Protein AF-A0A3D5TN81-F1 (afdb_monomer_lite)

Sequence (77 aa):
ADGDVFTNDPDLLLQYGYKPIILTDCPSDGKSYVGSWTETETEITQVWTEQPQTGEATPEQLETALHQIGGAVDENQ

Foldseek 3Di:
DPDDDDDPDVVVCVVVPHAAEAEDDDDPPVFDWDWDWDDDPHHIYIDTDTDPPPDDQPPVNVVVVVDVVVDDPPPPD

pLDDT: mean 82.52, std 14.37, range [42.53, 97.56]

Secondary structure (DSSP, 8-state):
---------HHHHHHTTPPPEE--PPP-SSS-EEEEEEE-SS-EEEEEEEPP------HHHHHHHHHHHT-------

Radius of gyration: 23.37 Å; chains: 1; bounding box: 66×40×38 Å

Structure (mmCIF, N/CA/C/O backbone):
data_AF-A0A3D5TN81-F1
#
_entry.id   AF-A0A3D5TN81-F1
#
loop_
_atom_site.group_PDB
_atom_site.id
_atom_site.type_symbol
_atom_site.label_atom_id
_atom_site.label_alt_id
_atom_site.label_comp_id
_atom_site.label_asym_id
_atom_site.label_entity_id
_atom_site.label_seq_id
_atom_site.pdbx_PDB_ins_code
_atom_site.Cartn_x
_atom_site.Cartn_y
_atom_site.Cartn_z
_atom_site.occupancy
_atom_site.B_iso_or_equiv
_atom_site.auth_seq_id
_atom_site.auth_comp_id
_atom_site.auth_asym_id
_atom_site.auth_atom_id
_atom_site.pdbx_PDB_model_num
ATOM 1 N N . ALA A 1 1 ? -21.524 -20.159 22.873 1.00 52.69 1 ALA A N 1
ATOM 2 C CA . ALA A 1 1 ? -20.090 -20.269 22.573 1.00 52.69 1 ALA A CA 1
ATOM 3 C C . ALA A 1 1 ? -19.763 -19.045 21.753 1.00 52.69 1 ALA A C 1
ATOM 5 O O . ALA A 1 1 ? -20.280 -18.944 20.649 1.00 52.69 1 ALA A O 1
ATOM 6 N N . ASP A 1 2 ? -19.050 -18.086 22.333 1.00 68.94 2 ASP A N 1
ATOM 7 C CA . ASP A 1 2 ? -18.475 -16.993 21.551 1.00 68.94 2 ASP A CA 1
ATOM 8 C C . ASP A 1 2 ? -17.241 -17.606 20.885 1.00 68.94 2 ASP A C 1
ATOM 10 O O . ASP A 1 2 ? -16.194 -17.758 21.508 1.00 68.94 2 ASP A O 1
ATOM 14 N N . GLY A 1 3 ? -17.467 -18.239 19.733 1.00 77.56 3 GLY A N 1
ATOM 15 C CA . GLY A 1 3 ? -16.409 -18.880 18.961 1.00 77.56 3 GLY A CA 1
ATOM 16 C C . GLY A 1 3 ? -15.670 -17.819 18.164 1.00 77.56 3 GLY A C 1
ATOM 17 O O . GLY A 1 3 ? -16.312 -16.897 17.665 1.00 77.56 3 GLY A O 1
ATOM 18 N N . ASP A 1 4 ? -14.351 -17.957 18.040 1.00 83.75 4 ASP A N 1
ATOM 19 C CA . ASP A 1 4 ? -13.528 -17.061 17.229 1.00 83.75 4 ASP A CA 1
ATOM 20 C C . ASP A 1 4 ? -14.142 -16.851 15.836 1.00 83.75 4 ASP A C 1
ATOM 22 O O . ASP A 1 4 ? -14.434 -17.805 15.105 1.00 83.75 4 ASP A O 1
ATOM 26 N N . VAL A 1 5 ? -14.352 -15.584 15.478 1.00 80.81 5 VAL A N 1
ATOM 27 C CA . VAL A 1 5 ? -14.897 -15.183 14.180 1.00 80.81 5 VAL A CA 1
ATOM 28 C C . VAL A 1 5 ? -13.734 -14.862 13.250 1.00 80.81 5 VAL A C 1
ATOM 30 O O . VAL A 1 5 ? -13.057 -13.850 13.407 1.00 80.81 5 VAL A O 1
ATOM 33 N N . PHE A 1 6 ? -13.522 -15.715 12.249 1.00 87.56 6 PHE A N 1
ATOM 34 C CA . PHE A 1 6 ? -12.575 -15.470 11.162 1.00 87.56 6 PHE A CA 1
ATOM 35 C C . PHE A 1 6 ? -13.344 -14.967 9.942 1.00 87.56 6 PHE A C 1
ATOM 37 O O . PHE A 1 6 ? -14.164 -15.693 9.380 1.00 87.56 6 PHE A O 1
ATOM 44 N N . THR A 1 7 ? -13.100 -13.722 9.535 1.00 87.75 7 THR A N 1
ATOM 45 C CA . THR A 1 7 ? -13.825 -13.083 8.432 1.00 87.75 7 THR A CA 1
ATOM 46 C C . THR A 1 7 ? -12.915 -12.179 7.603 1.00 87.75 7 THR A C 1
ATOM 48 O O . THR A 1 7 ? -11.934 -11.643 8.110 1.00 87.75 7 THR A O 1
ATOM 51 N N . ASN A 1 8 ? -13.259 -12.019 6.325 1.00 88.62 8 ASN A N 1
ATOM 52 C CA . ASN A 1 8 ? -12.699 -11.007 5.421 1.00 88.62 8 ASN A CA 1
ATOM 53 C C . ASN A 1 8 ? -13.790 -10.035 4.932 1.00 88.62 8 ASN A C 1
ATOM 55 O O . ASN A 1 8 ? -13.578 -9.289 3.979 1.00 88.62 8 ASN A O 1
ATOM 59 N N . ASP A 1 9 ? -14.977 -10.087 5.539 1.00 91.31 9 ASP A N 1
ATOM 60 C CA . ASP A 1 9 ? -16.088 -9.206 5.202 1.00 91.31 9 ASP A CA 1
ATOM 61 C C . ASP A 1 9 ? -15.804 -7.781 5.719 1.00 91.31 9 ASP A C 1
ATOM 63 O O . ASP A 1 9 ? -15.554 -7.614 6.918 1.00 91.31 9 ASP A O 1
ATOM 67 N N . PRO A 1 10 ? -15.800 -6.758 4.847 1.00 89.06 10 PRO A N 1
ATOM 68 C CA . PRO A 1 10 ? -15.377 -5.412 5.219 1.00 89.06 10 PRO A CA 1
ATOM 69 C C . PRO A 1 10 ? -16.324 -4.746 6.224 1.00 89.06 10 PRO A C 1
ATOM 71 O O . PRO A 1 10 ? -15.852 -4.004 7.085 1.00 89.06 10 PRO A O 1
ATOM 74 N N . ASP A 1 11 ? -17.628 -5.026 6.162 1.00 91.75 11 ASP A N 1
ATOM 75 C CA . ASP A 1 11 ? -18.613 -4.475 7.094 1.00 91.75 11 ASP A CA 1
ATOM 76 C C . ASP A 1 11 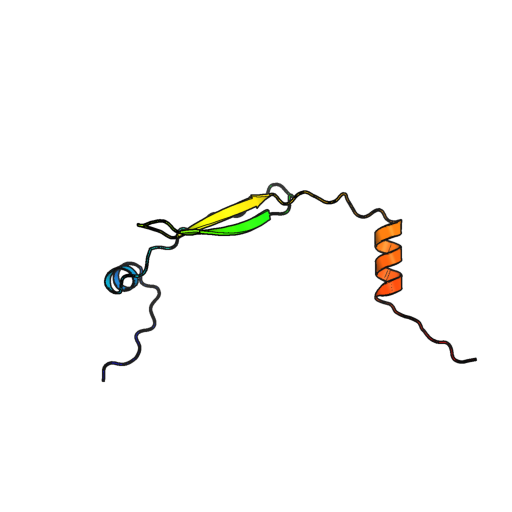? -18.432 -5.063 8.499 1.00 91.75 11 ASP A C 1
ATOM 78 O O . ASP A 1 11 ? -18.469 -4.332 9.493 1.00 91.75 11 ASP A O 1
ATOM 82 N N . LEU A 1 12 ? -18.161 -6.370 8.597 1.00 92.38 12 LEU A N 1
ATOM 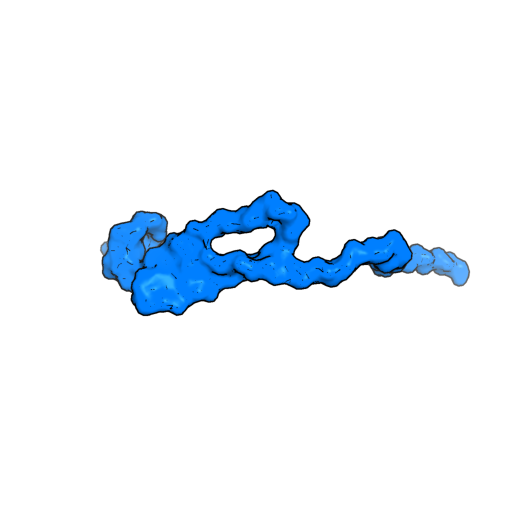83 C CA . LEU A 1 12 ? -17.821 -7.008 9.872 1.00 92.38 12 LEU A CA 1
ATOM 84 C C . LEU A 1 12 ? -16.489 -6.496 10.426 1.00 92.38 12 LEU A C 1
ATOM 86 O O . LEU A 1 12 ? -16.410 -6.156 11.605 1.00 92.38 12 LEU A O 1
ATOM 90 N N . LEU A 1 13 ? -15.449 -6.401 9.594 1.00 91.75 13 LEU A N 1
ATOM 91 C CA . LEU A 1 13 ? -14.147 -5.874 10.012 1.00 91.75 13 LEU A CA 1
ATOM 92 C C . LEU A 1 13 ? -14.274 -4.443 10.555 1.00 91.75 13 LEU A C 1
ATOM 94 O O . LEU A 1 13 ? -13.742 -4.149 11.628 1.00 91.75 13 LEU A O 1
ATOM 98 N N . LEU A 1 14 ? -15.047 -3.587 9.883 1.00 91.31 14 LEU A N 1
ATOM 99 C CA . LEU A 1 14 ? -15.318 -2.227 10.343 1.00 91.31 14 LEU A CA 1
ATOM 100 C C . LEU A 1 14 ? -16.113 -2.207 11.656 1.00 91.31 14 LEU A C 1
ATOM 102 O O . LEU A 1 14 ? -15.792 -1.428 12.553 1.00 91.31 14 LEU A O 1
ATOM 106 N N . GLN A 1 15 ? -17.110 -3.085 11.809 1.00 92.00 15 GLN A N 1
ATOM 107 C CA . GLN A 1 15 ? -17.873 -3.228 13.054 1.00 92.00 15 GLN A CA 1
ATOM 108 C C . GLN A 1 15 ? -16.985 -3.633 14.241 1.00 92.00 15 GLN A C 1
ATOM 110 O O . GLN A 1 15 ? -17.209 -3.166 15.358 1.00 92.00 15 GLN A O 1
ATOM 115 N N . TYR A 1 16 ? -15.962 -4.456 14.005 1.00 91.31 16 TYR A N 1
ATOM 116 C CA . TYR A 1 16 ? -14.968 -4.831 15.014 1.00 91.31 16 TYR A CA 1
ATOM 117 C C . TYR A 1 16 ? -13.868 -3.775 15.224 1.00 91.31 16 TYR A C 1
ATOM 119 O O . TYR A 1 16 ? -12.993 -3.965 16.067 1.00 91.31 16 TYR A O 1
ATOM 127 N N . GLY A 1 17 ? -13.919 -2.648 14.507 1.00 91.25 17 GLY A N 1
ATOM 128 C CA . GLY A 1 17 ? -12.988 -1.530 14.657 1.00 91.25 17 GLY A CA 1
ATOM 129 C C . GLY A 1 17 ? -11.705 -1.646 13.831 1.00 91.25 17 GLY A C 1
ATOM 130 O O . GLY A 1 17 ? -10.787 -0.850 14.033 1.00 91.25 17 GLY A O 1
ATOM 131 N N . TYR A 1 18 ? -11.619 -2.600 12.900 1.00 92.81 18 TYR A N 1
ATOM 132 C CA . TYR A 1 18 ? -10.511 -2.656 11.950 1.00 92.81 18 TYR A CA 1
ATOM 133 C C . TYR A 1 18 ? -10.658 -1.563 10.893 1.00 92.81 18 TYR A C 1
ATOM 135 O O . TYR A 1 18 ? -11.743 -1.318 10.361 1.00 92.81 18 TYR A O 1
ATOM 143 N N . LYS A 1 19 ? -9.537 -0.921 10.558 1.00 94.62 19 LYS A N 1
ATOM 144 C CA . LYS A 1 19 ? -9.480 0.036 9.453 1.00 94.62 19 LYS A CA 1
ATOM 145 C C . LYS A 1 19 ? -9.518 -0.716 8.115 1.00 94.62 19 LYS A C 1
ATOM 147 O O . LYS A 1 19 ? 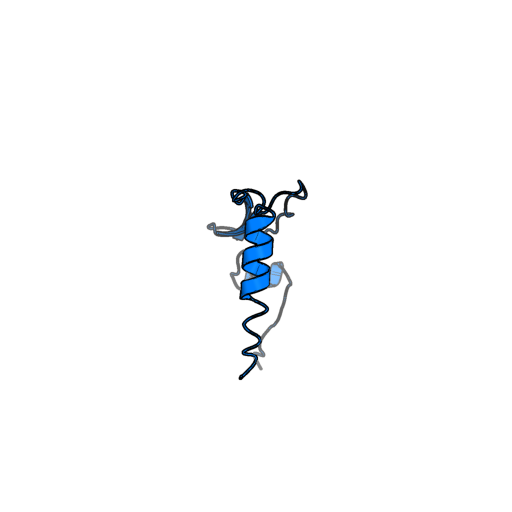-8.851 -1.748 7.995 1.00 94.62 19 LYS A O 1
ATOM 152 N N . PRO A 1 20 ? -10.238 -0.207 7.102 1.00 94.25 20 PRO A N 1
ATOM 153 C CA . PRO A 1 20 ? -10.172 -0.743 5.750 1.00 94.25 20 PRO A CA 1
ATOM 154 C C . PRO A 1 20 ? -8.738 -0.694 5.207 1.00 94.25 20 PRO A C 1
ATOM 156 O O . PRO A 1 20 ? -8.004 0.268 5.445 1.00 94.25 20 PRO A O 1
ATOM 159 N N . ILE A 1 21 ? -8.364 -1.732 4.455 1.00 94.19 21 ILE A N 1
ATOM 160 C CA . ILE A 1 21 ? -7.077 -1.826 3.763 1.00 94.19 21 ILE A CA 1
ATOM 161 C C . ILE A 1 21 ? -7.295 -1.509 2.284 1.00 94.19 21 ILE A C 1
ATOM 163 O O . ILE A 1 21 ? -8.036 -2.212 1.596 1.00 94.19 21 ILE A O 1
ATOM 167 N N . ILE A 1 22 ? -6.624 -0.475 1.788 1.00 94.56 22 ILE A N 1
ATOM 168 C CA . ILE A 1 22 ? -6.643 -0.073 0.384 1.00 94.56 22 ILE A CA 1
ATOM 169 C C . ILE A 1 22 ? -5.380 -0.601 -0.296 1.00 94.56 22 ILE A C 1
ATOM 171 O O . ILE A 1 22 ? -4.267 -0.139 -0.034 1.00 94.56 22 ILE A O 1
ATOM 175 N N . LEU A 1 23 ? -5.561 -1.589 -1.171 1.00 94.44 23 LEU A N 1
ATOM 176 C CA . LEU A 1 23 ? -4.491 -2.157 -1.990 1.00 94.44 23 LEU A CA 1
ATOM 177 C C . LEU A 1 23 ? -4.269 -1.301 -3.238 1.00 94.44 23 LEU A C 1
ATOM 179 O O . LEU A 1 23 ? -5.228 -0.860 -3.872 1.00 94.44 23 LEU A O 1
ATOM 183 N N . THR A 1 24 ? -3.008 -1.097 -3.607 1.00 94.31 24 THR A N 1
ATOM 184 C CA . THR A 1 24 ? -2.621 -0.373 -4.822 1.00 94.31 24 THR A CA 1
ATOM 185 C C . THR A 1 24 ? -1.814 -1.291 -5.726 1.00 94.31 24 THR A C 1
ATOM 187 O O . THR A 1 24 ? -1.015 -2.099 -5.254 1.00 94.31 24 THR A O 1
ATOM 190 N N . ASP A 1 25 ? -2.029 -1.192 -7.037 1.00 95.06 25 ASP A N 1
ATOM 191 C CA . ASP A 1 25 ? -1.303 -2.022 -7.998 1.00 95.06 25 ASP A CA 1
ATOM 192 C C . ASP A 1 25 ? 0.175 -1.611 -8.069 1.00 95.06 25 ASP A C 1
ATOM 194 O O . ASP A 1 25 ? 0.505 -0.420 -8.050 1.00 95.06 25 ASP A O 1
ATOM 198 N N . CYS A 1 26 ? 1.067 -2.602 -8.118 1.00 91.69 26 CYS A N 1
ATOM 199 C CA . CYS A 1 26 ? 2.499 -2.353 -8.233 1.00 91.69 26 CYS A CA 1
ATOM 200 C C . CYS A 1 26 ? 2.824 -1.869 -9.655 1.00 91.69 26 CYS A C 1
ATOM 202 O O . CYS A 1 26 ? 2.465 -2.550 -10.620 1.00 91.69 26 CYS A O 1
ATOM 204 N N . PRO A 1 27 ? 3.541 -0.744 -9.830 1.00 92.56 27 PRO A N 1
ATOM 205 C CA . PRO A 1 27 ? 3.858 -0.251 -11.162 1.00 92.56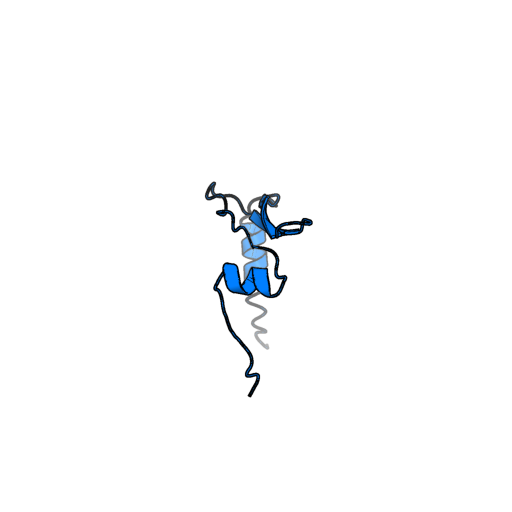 27 PRO A CA 1
ATOM 206 C C . PRO A 1 27 ? 4.664 -1.274 -11.976 1.00 92.56 27 PRO A C 1
ATOM 208 O O . PRO A 1 27 ? 5.738 -1.714 -11.575 1.00 92.56 27 PRO A O 1
ATOM 211 N N . SER A 1 28 ? 4.167 -1.614 -13.166 1.00 90.06 28 SER A N 1
ATOM 212 C CA . SER A 1 28 ? 4.798 -2.577 -14.083 1.00 90.06 28 SER A CA 1
ATOM 213 C C . SER A 1 28 ? 5.710 -1.900 -15.124 1.00 90.06 28 SER A C 1
ATOM 215 O O . SER A 1 28 ? 5.698 -2.257 -16.297 1.00 90.06 28 SER A O 1
ATOM 217 N N . ASP A 1 29 ? 6.496 -0.903 -14.705 1.00 90.94 29 ASP A N 1
ATOM 218 C CA . ASP A 1 29 ? 7.372 -0.085 -15.573 1.00 90.94 29 ASP A CA 1
ATOM 219 C C . ASP A 1 29 ? 8.780 -0.697 -15.773 1.00 90.94 29 ASP A C 1
ATOM 221 O O . ASP A 1 29 ? 9.695 -0.050 -16.270 1.00 90.94 29 ASP A O 1
ATOM 225 N N . GLY A 1 30 ? 8.991 -1.949 -15.350 1.00 85.19 30 GLY A N 1
ATOM 226 C CA . GLY A 1 30 ? 10.296 -2.625 -15.430 1.00 85.19 30 GLY A CA 1
ATOM 227 C C . GLY A 1 30 ? 11.309 -2.195 -14.362 1.00 85.19 30 GLY A C 1
ATOM 228 O O . GLY A 1 30 ? 12.475 -2.576 -14.434 1.00 85.19 30 GLY A O 1
ATOM 229 N N . LYS A 1 31 ? 10.872 -1.425 -13.363 1.00 87.75 31 LYS A N 1
ATOM 230 C CA . LYS A 1 31 ? 11.683 -0.994 -12.220 1.00 87.75 31 LYS A CA 1
ATOM 231 C C . LYS A 1 31 ? 11.330 -1.781 -10.965 1.00 87.75 31 LYS A C 1
ATOM 233 O O . LYS A 1 31 ? 10.247 -2.355 -10.860 1.00 87.75 31 LYS A O 1
ATOM 238 N N . SER A 1 32 ? 12.234 -1.769 -9.993 1.00 87.75 32 SER A N 1
ATOM 239 C CA . SER A 1 32 ? 12.003 -2.405 -8.693 1.00 87.75 32 SER A CA 1
ATOM 240 C C . SER A 1 32 ? 11.280 -1.454 -7.746 1.00 87.75 32 SER A C 1
ATOM 242 O O . SER A 1 32 ? 11.678 -0.298 -7.602 1.00 87.75 32 SER A O 1
ATOM 244 N N . TYR A 1 33 ? 10.263 -1.960 -7.051 1.00 93.06 33 TYR A N 1
ATOM 245 C CA . TYR A 1 33 ? 9.502 -1.217 -6.049 1.00 93.06 33 TYR A CA 1
ATOM 246 C C . TYR A 1 33 ? 9.466 -1.984 -4.726 1.00 93.06 33 TYR A C 1
ATOM 248 O O . TYR A 1 33 ? 9.364 -3.209 -4.708 1.00 93.06 33 TYR A O 1
ATOM 256 N N . VAL A 1 34 ? 9.499 -1.252 -3.613 1.00 94.00 34 VAL A N 1
ATOM 257 C CA . VAL A 1 34 ? 9.235 -1.778 -2.269 1.00 94.00 34 VAL A CA 1
ATOM 258 C C . VAL A 1 34 ? 7.854 -1.327 -1.825 1.00 94.00 34 VAL A C 1
ATOM 260 O O . VAL A 1 34 ? 7.540 -0.135 -1.849 1.00 94.00 34 VAL A O 1
ATOM 263 N N . GLY A 1 35 ? 7.037 -2.297 -1.416 1.00 94.69 35 GLY A N 1
ATOM 264 C CA . GLY A 1 35 ? 5.739 -2.047 -0.806 1.00 94.69 35 GLY A CA 1
ATOM 265 C C . GLY A 1 35 ? 5.901 -1.604 0.646 1.00 94.69 35 GLY A C 1
ATOM 266 O O . GLY A 1 35 ? 6.666 -2.191 1.408 1.00 94.69 35 GLY A O 1
ATOM 267 N N . SER A 1 36 ? 5.183 -0.561 1.035 1.00 95.50 36 SER A N 1
ATOM 268 C CA . SER A 1 36 ? 5.075 -0.061 2.406 1.00 95.50 36 SER A CA 1
ATOM 269 C C . SER A 1 36 ? 3.613 0.233 2.732 1.00 95.50 36 SER A C 1
ATOM 271 O O . SER A 1 36 ? 2.793 0.401 1.832 1.00 95.50 36 SER A O 1
ATOM 273 N N . TRP A 1 37 ? 3.279 0.288 4.018 1.00 96.75 37 TRP A N 1
ATOM 274 C CA . TRP A 1 37 ? 1.929 0.603 4.483 1.00 96.75 37 TRP A CA 1
ATOM 275 C C . TRP A 1 37 ? 1.915 1.976 5.135 1.00 9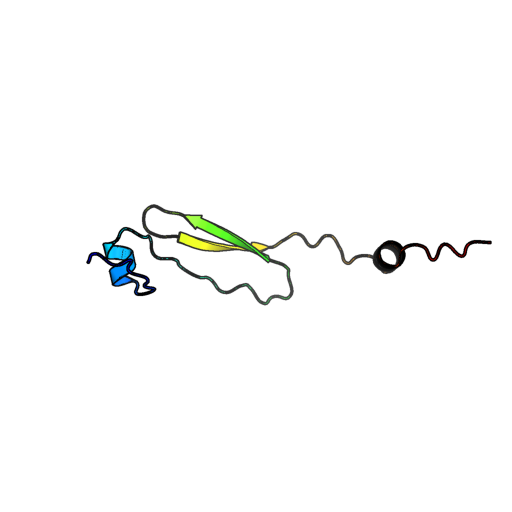6.75 37 TRP A C 1
ATOM 277 O O . TRP A 1 37 ? 2.774 2.281 5.961 1.00 96.75 37 TRP A O 1
ATOM 287 N N . THR A 1 38 ? 0.940 2.798 4.765 1.00 95.75 38 THR A N 1
ATOM 288 C CA . THR A 1 38 ? 0.667 4.080 5.416 1.00 95.75 38 THR A CA 1
ATOM 289 C C . THR A 1 38 ? -0.669 3.978 6.132 1.00 95.75 38 THR A C 1
ATOM 291 O O . THR A 1 38 ? -1.685 3.703 5.504 1.00 95.75 38 THR A O 1
ATOM 294 N N . GLU A 1 39 ? -0.666 4.181 7.447 1.00 96.50 39 GLU A N 1
ATOM 295 C CA . GLU A 1 39 ? -1.877 4.175 8.269 1.00 96.50 39 GLU A CA 1
ATOM 296 C C . GLU A 1 39 ? -2.347 5.608 8.544 1.00 96.50 39 GLU A C 1
ATOM 298 O O . GLU A 1 39 ? -1.557 6.491 8.881 1.00 96.50 39 GLU A O 1
ATOM 303 N N . THR A 1 40 ? -3.652 5.828 8.420 1.00 93.69 40 THR A N 1
ATOM 304 C CA . THR A 1 40 ? -4.342 7.075 8.762 1.00 93.69 40 THR A CA 1
ATOM 305 C C . THR A 1 40 ? -5.406 6.823 9.832 1.00 93.69 40 THR A C 1
ATOM 307 O O . THR A 1 40 ? -5.614 5.697 10.294 1.00 93.69 40 THR A O 1
ATOM 310 N N . GLU A 1 41 ? -6.130 7.866 10.246 1.00 94.06 41 GLU A N 1
ATOM 311 C CA . GLU A 1 41 ? -7.256 7.702 11.172 1.00 94.06 41 GLU A CA 1
ATOM 312 C C . GLU A 1 41 ? -8.367 6.807 10.591 1.00 94.06 41 GLU A C 1
ATOM 314 O O . GLU A 1 41 ? -8.994 6.055 11.337 1.00 94.06 41 GLU A O 1
ATOM 319 N N . THR A 1 42 ? -8.550 6.798 9.271 1.00 92.50 42 THR A N 1
ATOM 320 C CA . THR A 1 42 ? -9.682 6.129 8.617 1.00 92.50 42 THR A CA 1
ATOM 321 C C . THR A 1 42 ? -9.314 4.862 7.860 1.00 92.50 42 THR A C 1
ATOM 323 O O . THR A 1 42 ? -10.182 4.020 7.682 1.00 92.50 42 THR A O 1
ATOM 326 N N . GLU A 1 43 ? -8.069 4.702 7.413 1.00 95.62 43 GLU A N 1
ATOM 327 C CA . GLU A 1 43 ? -7.679 3.611 6.510 1.00 95.62 43 GLU A CA 1
ATOM 328 C C . GLU A 1 43 ? -6.187 3.271 6.584 1.00 95.62 43 GLU A C 1
ATOM 330 O O . GLU A 1 43 ? -5.375 4.057 7.080 1.00 95.62 43 GLU A O 1
ATOM 335 N N . ILE A 1 44 ? -5.836 2.104 6.048 1.00 96.31 44 ILE A N 1
ATOM 336 C CA . ILE A 1 44 ? -4.461 1.663 5.816 1.00 96.31 44 ILE A CA 1
ATOM 337 C C . ILE A 1 44 ? -4.268 1.515 4.308 1.00 96.31 44 ILE A C 1
ATOM 339 O O . ILE A 1 44 ? -4.941 0.710 3.671 1.00 96.31 44 ILE A O 1
ATOM 343 N N . THR A 1 45 ? -3.330 2.252 3.728 1.00 96.94 45 THR A N 1
ATOM 344 C CA . THR A 1 45 ? -3.092 2.268 2.280 1.00 96.94 45 THR A CA 1
ATOM 345 C C . THR A 1 45 ? -1.744 1.636 1.950 1.00 96.94 45 THR A C 1
ATOM 347 O O . THR A 1 45 ? -0.731 1.918 2.598 1.00 96.94 45 THR A O 1
ATOM 350 N N . GLN A 1 46 ? -1.709 0.796 0.917 1.00 97.56 46 GLN A N 1
ATOM 351 C CA . GLN A 1 46 ? -0.466 0.296 0.341 1.00 97.56 46 GLN A CA 1
ATOM 352 C C . GLN A 1 46 ? 0.188 1.370 -0.530 1.00 97.56 46 GLN A C 1
ATOM 354 O O . GLN A 1 46 ? -0.464 1.990 -1.372 1.00 97.56 46 GLN A O 1
ATOM 359 N N . VAL A 1 47 ? 1.491 1.560 -0.361 1.00 96.00 47 VAL A N 1
ATOM 360 C CA . VAL A 1 47 ? 2.291 2.538 -1.099 1.00 96.00 47 VAL A CA 1
ATOM 361 C C . VAL A 1 47 ? 3.509 1.845 -1.697 1.00 96.00 47 VAL A C 1
ATOM 363 O O . VAL A 1 47 ? 4.210 1.104 -1.008 1.00 96.00 47 VAL A O 1
ATOM 366 N N . TRP A 1 48 ? 3.785 2.117 -2.970 1.00 96.19 48 TRP A N 1
ATOM 367 C CA . TRP A 1 48 ? 4.955 1.605 -3.679 1.00 96.19 48 TRP A CA 1
ATOM 368 C C . TRP A 1 48 ? 6.023 2.687 -3.786 1.00 96.19 48 TRP A C 1
ATOM 370 O O . TRP A 1 48 ? 5.773 3.764 -4.325 1.00 96.19 48 TRP A O 1
ATOM 380 N N . THR A 1 49 ? 7.223 2.398 -3.286 1.00 93.81 49 THR A N 1
ATOM 381 C CA . THR A 1 49 ? 8.386 3.286 -3.412 1.00 93.81 49 THR A CA 1
ATOM 382 C C . THR A 1 49 ? 9.384 2.666 -4.378 1.00 93.81 49 THR A C 1
ATOM 384 O O . THR A 1 49 ? 9.812 1.532 -4.173 1.00 93.81 49 THR A O 1
ATOM 387 N N . GLU A 1 50 ? 9.738 3.397 -5.437 1.00 93.00 50 GLU A N 1
ATOM 388 C CA . GLU A 1 50 ? 10.768 2.976 -6.394 1.00 93.00 50 GLU A CA 1
ATOM 389 C C . GLU A 1 50 ? 12.099 2.798 -5.657 1.00 93.00 50 GLU A C 1
ATOM 391 O O . GLU A 1 50 ? 12.548 3.692 -4.935 1.00 93.00 50 GLU A O 1
ATOM 396 N N . GLN A 1 51 ? 12.730 1.638 -5.816 1.00 87.81 51 GLN A N 1
ATOM 397 C CA . GLN A 1 51 ? 14.068 1.426 -5.292 1.00 87.81 51 GLN A CA 1
ATOM 398 C C . GLN A 1 51 ? 15.107 1.964 -6.273 1.00 87.81 51 GLN A C 1
ATOM 400 O O . GLN A 1 51 ? 15.018 1.678 -7.475 1.00 87.81 51 GLN A O 1
ATOM 405 N N . PRO A 1 52 ? 16.140 2.667 -5.767 1.00 79.88 52 PRO A N 1
ATOM 406 C CA . PRO A 1 52 ? 17.280 3.016 -6.588 1.00 79.88 52 PRO A CA 1
ATOM 407 C C . PRO A 1 52 ? 17.869 1.727 -7.150 1.00 79.88 52 PRO A C 1
ATOM 409 O O . PRO A 1 52 ? 18.215 0.803 -6.413 1.00 79.88 52 PRO A O 1
ATOM 412 N N . GLN A 1 53 ? 17.958 1.672 -8.473 1.00 69.62 53 GLN A N 1
ATOM 413 C CA . GLN A 1 53 ? 18.650 0.597 -9.155 1.00 69.62 53 GLN A CA 1
ATOM 414 C C . GLN A 1 53 ? 20.140 0.806 -8.864 1.00 69.62 53 GLN A C 1
ATOM 416 O O . GLN A 1 53 ? 20.795 1.625 -9.510 1.00 69.62 53 GLN A O 1
ATOM 421 N N . THR A 1 54 ? 20.685 0.143 -7.838 1.00 62.94 54 THR A N 1
ATOM 422 C CA . THR A 1 54 ? 22.138 -0.060 -7.772 1.00 62.94 54 THR A CA 1
ATOM 423 C C . THR A 1 54 ? 22.500 -0.736 -9.078 1.00 62.94 54 THR A C 1
ATOM 425 O O . THR A 1 54 ? 21.932 -1.788 -9.360 1.00 62.94 54 THR A O 1
ATOM 428 N N . GLY A 1 55 ? 23.302 -0.043 -9.894 1.00 57.06 55 GLY A N 1
ATOM 429 C CA . GLY A 1 55 ? 23.472 -0.323 -11.317 1.00 57.06 55 GLY A CA 1
ATOM 430 C C . GLY A 1 55 ? 23.615 -1.806 -11.625 1.00 57.06 55 GLY A C 1
ATOM 431 O O . GLY A 1 55 ? 24.131 -2.556 -10.798 1.00 57.06 55 GLY A O 1
ATOM 432 N N . GLU A 1 56 ? 23.130 -2.193 -12.808 1.00 59.91 56 GLU A N 1
ATOM 433 C CA . GLU A 1 56 ? 23.282 -3.534 -13.371 1.00 59.91 56 GLU A CA 1
ATOM 434 C C . GLU A 1 56 ? 24.639 -4.104 -12.958 1.00 59.91 56 GLU A C 1
ATOM 436 O O . GLU A 1 56 ? 25.677 -3.506 -13.260 1.00 59.91 56 GLU A O 1
ATOM 441 N N . ALA A 1 57 ? 24.610 -5.173 -12.152 1.00 61.56 57 ALA A N 1
ATOM 442 C CA . ALA A 1 57 ? 25.829 -5.798 -11.671 1.00 61.56 57 ALA A CA 1
ATOM 443 C C . ALA A 1 57 ? 26.699 -6.055 -12.896 1.00 61.56 57 ALA A C 1
ATOM 445 O O . ALA A 1 57 ? 26.233 -6.669 -13.863 1.00 61.56 57 ALA A O 1
ATOM 446 N N . THR A 1 58 ? 27.930 -5.542 -12.891 1.00 68.88 58 THR A N 1
ATOM 447 C CA . THR A 1 58 ? 28.800 -5.788 -14.036 1.00 68.88 58 THR A CA 1
ATOM 448 C C . THR A 1 58 ? 28.959 -7.302 -14.187 1.00 68.88 58 THR A C 1
ATOM 450 O O . THR A 1 58 ? 28.880 -8.027 -13.187 1.00 68.88 58 THR A O 1
ATOM 453 N N . PRO A 1 59 ? 29.181 -7.812 -15.407 1.00 69.81 59 PRO A N 1
ATOM 454 C CA . PRO A 1 59 ? 29.419 -9.237 -15.621 1.00 69.81 59 PRO A CA 1
ATOM 455 C C . PRO A 1 59 ? 30.447 -9.798 -14.627 1.00 69.81 59 PRO A C 1
ATOM 457 O O . PRO A 1 59 ? 30.206 -10.827 -14.011 1.00 69.81 59 PRO A O 1
ATOM 460 N N . GLU A 1 60 ? 31.495 -9.023 -14.332 1.00 74.69 60 GLU A N 1
ATOM 461 C CA . GLU A 1 60 ? 32.536 -9.349 -13.353 1.00 74.69 60 GLU A CA 1
ATOM 462 C C . GLU A 1 60 ? 32.014 -9.485 -11.910 1.00 74.69 60 GLU A C 1
ATOM 464 O O . GLU A 1 60 ? 32.460 -10.358 -11.161 1.00 74.69 60 GLU A O 1
ATOM 469 N N . GLN A 1 61 ? 31.062 -8.641 -11.492 1.00 76.44 61 GLN A N 1
ATOM 470 C CA . GLN A 1 61 ? 30.422 -8.730 -10.175 1.00 76.44 61 GLN A CA 1
ATOM 471 C C . GLN A 1 61 ? 29.501 -9.949 -10.079 1.00 76.44 61 GLN A C 1
ATOM 473 O O . GLN A 1 61 ? 29.466 -10.604 -9.036 1.00 76.44 61 GLN A O 1
ATOM 478 N N . LEU A 1 62 ? 28.798 -10.281 -11.164 1.00 75.50 62 LEU A N 1
ATOM 479 C CA . LEU A 1 62 ? 27.961 -11.477 -11.248 1.00 75.50 62 LEU A CA 1
ATOM 480 C C . LEU A 1 62 ? 28.809 -12.759 -11.256 1.00 75.50 62 LEU A C 1
ATOM 482 O O . LEU A 1 62 ? 28.498 -13.697 -10.525 1.00 75.50 62 LEU A O 1
ATOM 486 N N . GLU A 1 63 ? 29.904 -12.784 -12.019 1.00 77.25 63 GLU A N 1
ATOM 487 C CA . GLU A 1 63 ? 30.878 -13.882 -12.053 1.00 77.25 63 GLU A CA 1
ATOM 488 C C . GLU A 1 63 ? 31.549 -14.075 -10.690 1.00 77.25 63 GLU A C 1
ATOM 490 O O . GLU A 1 63 ? 31.653 -15.198 -10.199 1.00 77.25 63 GLU A O 1
ATOM 495 N N . THR A 1 64 ? 31.955 -12.987 -10.032 1.00 76.94 64 THR A N 1
ATOM 496 C CA . THR A 1 64 ? 32.510 -13.038 -8.671 1.00 76.94 64 THR A CA 1
ATOM 497 C C . THR A 1 64 ? 31.495 -13.613 -7.687 1.00 76.94 64 THR A C 1
ATOM 499 O O . THR A 1 64 ? 31.828 -14.528 -6.935 1.00 76.94 64 THR A O 1
ATOM 502 N N . ALA A 1 65 ? 30.248 -13.135 -7.716 1.00 76.69 65 ALA A N 1
ATOM 503 C CA . ALA A 1 65 ? 29.192 -13.650 -6.851 1.00 76.69 65 ALA A CA 1
ATOM 504 C C . ALA A 1 65 ? 28.933 -15.144 -7.102 1.00 76.69 65 ALA A C 1
ATOM 506 O O . ALA A 1 65 ? 28.831 -15.903 -6.140 1.00 76.69 65 ALA A O 1
ATOM 507 N N . LEU A 1 66 ? 28.901 -15.580 -8.369 1.00 79.19 66 LEU A N 1
ATOM 508 C CA . LEU A 1 66 ? 28.724 -16.982 -8.764 1.00 79.19 66 LEU A CA 1
ATOM 509 C C . LEU A 1 66 ? 29.855 -17.879 -8.233 1.00 79.19 66 LEU A C 1
ATOM 511 O O . LEU A 1 66 ? 29.583 -18.941 -7.673 1.00 79.19 66 LEU A O 1
ATOM 515 N N . HIS A 1 67 ? 31.111 -17.438 -8.340 1.00 77.50 67 HIS A N 1
ATOM 516 C CA . HIS A 1 67 ? 32.258 -18.159 -7.778 1.00 77.50 67 HIS A CA 1
ATOM 517 C C . HIS A 1 67 ? 32.223 -18.228 -6.242 1.00 77.50 67 HIS A C 1
ATOM 519 O O . HIS A 1 67 ? 32.705 -19.201 -5.664 1.00 77.50 67 HIS A O 1
ATOM 525 N N . GLN A 1 68 ? 31.635 -17.235 -5.566 1.00 73.25 68 GLN A N 1
ATOM 526 C CA . GLN A 1 68 ? 31.484 -17.232 -4.107 1.00 73.25 68 GLN A CA 1
ATOM 527 C C . GLN A 1 68 ? 30.385 -18.183 -3.604 1.00 73.25 68 GLN A C 1
ATOM 529 O O . GLN A 1 68 ? 30.576 -18.817 -2.567 1.00 73.25 68 GLN A O 1
ATOM 534 N N . ILE A 1 69 ? 29.252 -18.315 -4.311 1.00 72.50 69 ILE A N 1
ATOM 535 C CA . ILE A 1 69 ? 28.189 -19.278 -3.946 1.00 72.50 69 ILE A CA 1
ATOM 536 C C . ILE A 1 69 ? 28.533 -20.719 -4.332 1.00 72.50 69 ILE A C 1
ATOM 538 O O . ILE A 1 69 ? 28.124 -21.648 -3.640 1.00 72.50 69 ILE A O 1
ATOM 542 N N . GLY A 1 70 ? 29.319 -20.918 -5.391 1.00 64.19 70 GLY A N 1
ATOM 543 C CA . GLY A 1 70 ? 29.837 -22.224 -5.808 1.00 64.19 70 GLY A CA 1
ATOM 544 C C . GLY A 1 70 ? 31.048 -22.694 -5.000 1.00 64.19 70 GLY A C 1
ATOM 545 O O . GLY A 1 70 ? 31.902 -23.365 -5.567 1.00 64.19 70 GLY A O 1
ATOM 546 N N . GLY A 1 71 ? 31.143 -22.281 -3.730 1.00 51.81 71 GLY A N 1
ATOM 547 C CA . GLY A 1 71 ? 32.334 -22.337 -2.887 1.00 51.81 71 GLY A CA 1
ATOM 548 C C . GLY A 1 71 ? 33.234 -23.557 -3.094 1.00 51.81 71 GLY A C 1
ATOM 549 O O . GLY A 1 71 ? 32.758 -24.686 -3.117 1.00 51.81 71 GLY A O 1
ATOM 550 N N . ALA A 1 72 ? 34.536 -23.268 -3.202 1.00 58.19 72 ALA A N 1
ATOM 551 C CA . ALA A 1 72 ? 35.674 -24.150 -2.958 1.00 58.19 72 ALA A CA 1
ATOM 552 C C . ALA A 1 72 ? 35.375 -25.655 -3.076 1.00 58.19 72 ALA A C 1
ATOM 554 O O . ALA A 1 72 ? 35.061 -26.324 -2.088 1.00 58.19 72 ALA A O 1
ATOM 555 N N . VAL A 1 73 ? 35.603 -26.214 -4.267 1.00 54.31 73 VAL A N 1
ATOM 556 C CA . VAL A 1 73 ? 36.147 -27.570 -4.300 1.00 54.31 73 VAL A CA 1
ATOM 557 C C . VAL A 1 73 ? 37.554 -27.465 -3.703 1.00 54.31 73 VAL A C 1
ATOM 559 O O . VAL A 1 73 ? 38.515 -27.090 -4.365 1.00 54.31 73 VAL A O 1
ATOM 562 N N . ASP A 1 74 ? 37.654 -27.665 -2.389 1.00 56.72 74 ASP A N 1
ATOM 563 C CA . ASP A 1 74 ? 38.905 -28.069 -1.756 1.00 56.72 74 ASP A CA 1
ATOM 564 C C . ASP A 1 74 ? 39.253 -29.429 -2.373 1.00 56.72 74 ASP A C 1
ATOM 566 O O . ASP A 1 74 ? 38.813 -30.485 -1.914 1.00 56.72 74 ASP A O 1
ATOM 570 N N . GLU A 1 75 ? 39.952 -29.404 -3.508 1.00 57.53 75 GLU A N 1
ATOM 571 C CA . GLU A 1 75 ? 40.661 -30.570 -4.013 1.00 57.53 75 GLU A CA 1
ATOM 572 C C . GLU A 1 75 ? 41.833 -30.795 -3.063 1.00 57.53 75 GLU A C 1
ATOM 574 O O . GLU A 1 75 ? 42.935 -30.288 -3.257 1.00 57.53 75 GLU A O 1
ATOM 579 N N . ASN A 1 76 ? 41.534 -31.512 -1.984 1.00 49.75 76 ASN A N 1
ATOM 580 C CA . ASN A 1 76 ? 42.491 -32.113 -1.077 1.00 49.75 76 ASN A CA 1
ATOM 581 C C . ASN A 1 76 ? 43.603 -32.795 -1.905 1.00 49.75 76 ASN A C 1
ATOM 583 O O . ASN A 1 76 ? 43.365 -33.840 -2.519 1.00 49.75 76 ASN A O 1
ATOM 587 N N . GLN A 1 77 ? 44.787 -32.176 -1.955 1.00 42.53 7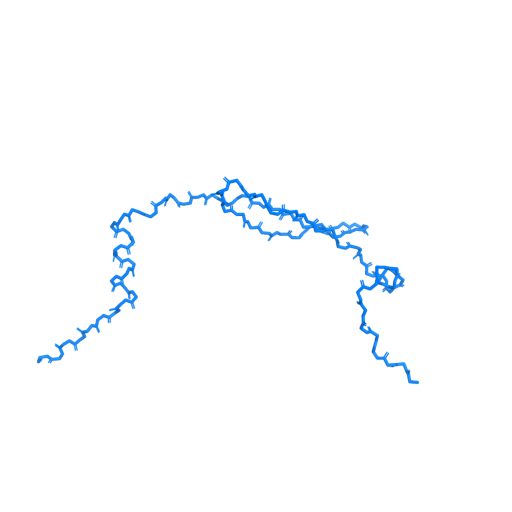7 GLN A N 1
ATOM 588 C CA . GLN A 1 77 ? 46.038 -32.802 -2.394 1.00 42.53 77 GLN A CA 1
ATOM 589 C C . GLN A 1 77 ? 46.913 -33.120 -1.188 1.00 42.53 77 GLN A C 1
ATOM 591 O O . GLN A 1 77 ? 47.044 -32.240 -0.306 1.00 42.53 77 GLN A O 1
#